Protein AF-A0A0M7L502-F1 (afdb_monomer)

Radius of gyration: 18.4 Å; Cα contacts (8 Å, |Δi|>4): 124; chains: 1; bounding box: 60×25×61 Å

Structure (mmCIF, N/CA/C/O backbone):
data_AF-A0A0M7L502-F1
#
_entry.id   AF-A0A0M7L502-F1
#
loop_
_atom_site.group_PDB
_atom_site.id
_atom_site.type_symbol
_atom_site.label_atom_id
_atom_site.label_alt_id
_atom_site.label_comp_id
_atom_site.label_asym_id
_atom_site.label_entity_id
_atom_site.label_seq_id
_atom_site.pdbx_PDB_ins_code
_atom_site.Cartn_x
_atom_site.Cartn_y
_atom_site.Cartn_z
_atom_site.occupancy
_atom_site.B_iso_or_equiv
_atom_site.auth_seq_id
_atom_site.auth_comp_id
_atom_site.auth_asym_id
_atom_site.auth_atom_id
_atom_site.pdbx_PDB_model_num
ATOM 1 N N . MET A 1 1 ? -40.605 5.546 43.620 1.00 44.91 1 MET A N 1
ATOM 2 C CA . MET A 1 1 ? -39.222 5.466 43.102 1.00 44.91 1 MET A CA 1
ATOM 3 C C . MET A 1 1 ? -39.278 5.132 41.618 1.00 44.91 1 MET A C 1
ATOM 5 O O . MET A 1 1 ? -39.838 4.088 41.309 1.00 44.91 1 MET A O 1
ATOM 9 N N . PRO A 1 2 ? -38.792 5.987 40.701 1.00 46.91 2 PRO A N 1
ATOM 10 C CA . PRO A 1 2 ? -38.708 5.639 39.286 1.00 46.91 2 PRO A CA 1
ATOM 11 C C . PRO A 1 2 ? -37.361 4.969 38.963 1.00 46.91 2 PRO A C 1
ATOM 13 O O . PRO A 1 2 ? -36.300 5.455 39.347 1.00 46.91 2 PRO A O 1
ATOM 16 N N . THR A 1 3 ? -37.413 3.844 38.255 1.00 46.34 3 THR A N 1
ATOM 17 C CA . THR A 1 3 ? -36.272 3.155 37.632 1.00 46.34 3 THR A CA 1
ATOM 18 C C . THR A 1 3 ? -35.66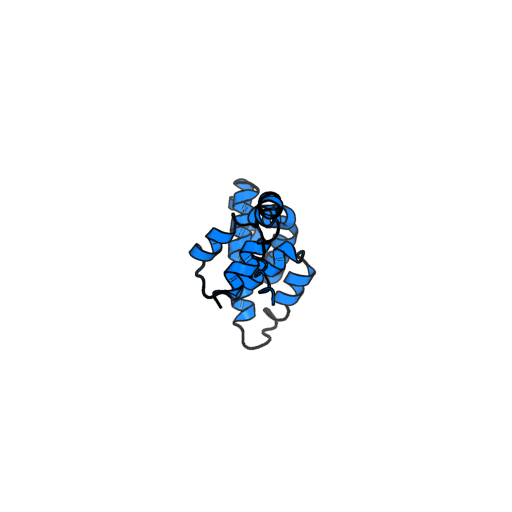7 4.009 36.508 1.00 46.34 3 THR A C 1
ATOM 20 O O . THR A 1 3 ? -36.423 4.496 35.664 1.00 46.34 3 THR A O 1
ATOM 23 N N . PRO A 1 4 ? -34.333 4.178 36.427 1.00 50.47 4 PRO A N 1
ATOM 24 C CA . PRO A 1 4 ? -33.715 4.888 35.317 1.00 50.47 4 PRO A CA 1
ATOM 25 C C . PRO A 1 4 ? -33.758 4.029 34.049 1.00 50.47 4 PRO A C 1
ATOM 27 O O . PRO A 1 4 ? -33.267 2.901 34.007 1.00 50.47 4 PRO A O 1
ATOM 30 N N . SER A 1 5 ? -34.367 4.594 33.010 1.00 48.56 5 SER A N 1
ATOM 31 C CA . SER A 1 5 ? -34.372 4.053 31.656 1.00 48.56 5 SER A CA 1
ATOM 32 C C . SER A 1 5 ? -32.930 3.967 31.149 1.00 48.56 5 SER A C 1
ATOM 34 O O . SER A 1 5 ? -32.227 4.977 31.074 1.00 48.56 5 SER A O 1
ATOM 36 N N . LEU A 1 6 ? -32.474 2.756 30.827 1.00 49.53 6 LEU A N 1
ATOM 37 C CA . LEU A 1 6 ? -31.204 2.533 30.149 1.00 49.53 6 LEU A CA 1
ATOM 38 C C . LEU A 1 6 ? -31.289 3.202 28.777 1.00 49.53 6 LEU A C 1
ATOM 40 O O . LEU A 1 6 ? -31.931 2.689 27.861 1.00 49.53 6 LEU A O 1
ATOM 44 N N . TYR A 1 7 ? -30.635 4.354 28.641 1.00 46.84 7 TYR A N 1
ATOM 45 C CA . TYR A 1 7 ? -30.314 4.942 27.352 1.00 46.84 7 TYR A CA 1
ATOM 46 C C . TYR A 1 7 ? -29.612 3.869 26.512 1.00 46.84 7 TYR A C 1
ATOM 48 O O . TYR A 1 7 ? -28.412 3.628 26.661 1.00 46.84 7 TYR A O 1
ATOM 56 N N . ARG A 1 8 ? -30.363 3.217 25.613 1.00 47.00 8 ARG A N 1
ATOM 57 C CA . ARG A 1 8 ? -29.801 2.572 24.427 1.00 47.00 8 ARG A CA 1
ATOM 58 C C . ARG A 1 8 ? -28.935 3.640 23.777 1.00 47.00 8 ARG A C 1
ATOM 60 O O . ARG A 1 8 ? -29.463 4.576 23.179 1.00 47.00 8 ARG A O 1
ATOM 67 N N . ARG A 1 9 ? -27.613 3.521 23.920 1.00 48.78 9 ARG A N 1
ATOM 68 C CA . ARG A 1 9 ? -26.671 4.243 23.073 1.00 48.78 9 ARG A CA 1
ATOM 69 C C . ARG A 1 9 ? -27.037 3.867 21.645 1.00 48.78 9 ARG A C 1
ATOM 71 O O . ARG A 1 9 ? -26.742 2.765 21.191 1.00 48.78 9 ARG A O 1
ATOM 78 N N . ARG A 1 10 ? -27.752 4.762 20.969 1.00 45.44 10 ARG A N 1
ATOM 79 C CA . ARG A 1 10 ? -27.858 4.754 19.517 1.00 45.44 10 ARG A CA 1
ATOM 80 C C . ARG A 1 10 ? -26.405 4.723 19.032 1.00 45.44 10 ARG A C 1
ATOM 82 O O . ARG A 1 10 ? -25.640 5.581 19.485 1.00 45.44 10 ARG A O 1
ATOM 89 N N . PRO A 1 11 ? -25.972 3.734 18.228 1.00 46.91 11 PRO A N 1
ATOM 90 C CA . PRO A 1 11 ? -24.669 3.856 17.597 1.00 46.91 11 PRO A CA 1
ATOM 91 C C . PRO A 1 11 ? -24.661 5.218 16.888 1.00 46.91 11 PRO A C 1
ATOM 93 O O . PRO A 1 11 ? -25.717 5.617 16.376 1.00 46.91 11 PRO A O 1
ATOM 96 N N . PRO A 1 12 ? -23.550 5.976 16.935 1.00 47.56 12 PRO A N 1
ATOM 97 C CA . PRO A 1 12 ? -23.478 7.255 16.242 1.00 47.56 12 PRO A CA 1
ATOM 98 C C . PRO A 1 12 ? -23.851 7.063 14.765 1.00 47.56 12 PRO A C 1
ATOM 100 O O . PRO A 1 12 ? -23.991 5.938 14.286 1.00 47.56 12 PRO A O 1
ATOM 103 N N . ASP A 1 13 ? -24.025 8.149 14.029 1.00 48.50 13 ASP A N 1
ATOM 104 C CA . ASP A 1 13 ? -24.376 8.199 12.601 1.00 48.50 13 ASP A CA 1
ATOM 105 C C . ASP A 1 13 ? -23.306 7.568 11.658 1.00 48.50 13 ASP A C 1
ATOM 107 O O . ASP A 1 13 ? -23.099 7.992 10.523 1.00 48.50 13 ASP A O 1
ATOM 111 N N . VAL A 1 14 ? -22.626 6.504 12.110 1.00 52.62 14 VAL A N 1
ATOM 112 C CA . VAL A 1 14 ? -21.583 5.711 11.448 1.00 52.62 14 VAL A CA 1
ATOM 113 C C . VAL A 1 14 ? -22.016 5.277 10.052 1.00 52.62 14 VAL A C 1
ATOM 115 O O . VAL A 1 14 ? -21.174 5.095 9.189 1.00 52.62 14 VAL A O 1
ATOM 118 N N . SER A 1 15 ? -23.315 5.137 9.784 1.00 53.53 15 SER A N 1
ATOM 119 C CA . SER A 1 15 ? -23.788 4.642 8.490 1.00 53.53 15 SER A CA 1
ATOM 120 C C . SER A 1 15 ? -23.653 5.660 7.358 1.00 53.53 15 SER A C 1
ATOM 122 O O . SER A 1 15 ? -23.357 5.249 6.247 1.00 53.53 15 SER A O 1
ATOM 124 N N . ARG A 1 16 ? -23.833 6.968 7.585 1.00 49.94 16 ARG A N 1
ATOM 125 C CA . ARG A 1 16 ? -23.830 7.951 6.482 1.00 49.94 16 ARG A CA 1
ATOM 126 C C . ARG A 1 16 ? -22.452 8.561 6.242 1.00 49.94 16 ARG A C 1
ATOM 128 O O . ARG A 1 16 ? -22.033 8.678 5.094 1.00 49.94 16 ARG A O 1
ATOM 135 N N . GLU A 1 17 ? -21.721 8.865 7.312 1.00 50.56 17 GLU A N 1
ATOM 136 C CA . GLU A 1 17 ? -20.333 9.336 7.219 1.00 50.56 17 GLU A CA 1
ATOM 137 C C . GLU A 1 17 ? -19.382 8.239 6.723 1.00 50.56 17 GLU A C 1
ATOM 139 O O . GLU A 1 17 ? -18.495 8.529 5.924 1.00 50.56 17 GLU A O 1
ATOM 144 N N . ALA A 1 18 ? -19.584 6.967 7.103 1.00 54.06 18 ALA A N 1
ATOM 145 C CA . ALA A 1 18 ? -18.756 5.876 6.577 1.00 54.06 18 ALA A CA 1
ATOM 146 C C . ALA A 1 18 ? -19.041 5.554 5.103 1.00 54.06 18 ALA A C 1
ATOM 148 O O . ALA A 1 18 ? -18.152 5.048 4.426 1.00 54.06 18 ALA A O 1
ATOM 149 N N . LEU A 1 19 ? -20.243 5.861 4.596 1.00 56.38 19 LEU A N 1
ATOM 150 C CA . LEU A 1 19 ? -20.569 5.736 3.169 1.00 56.38 19 LEU A CA 1
ATOM 151 C C . LEU A 1 19 ? -19.960 6.866 2.322 1.00 56.38 19 LEU A C 1
ATOM 153 O O . LEU A 1 19 ? -19.731 6.668 1.133 1.00 56.38 19 LEU A O 1
ATOM 157 N N . ALA A 1 20 ? -19.696 8.034 2.917 1.00 65.50 20 ALA A N 1
ATOM 158 C CA . ALA A 1 20 ? -19.045 9.164 2.247 1.00 65.50 20 ALA A CA 1
ATOM 159 C C . ALA A 1 20 ? -17.512 9.162 2.399 1.00 65.50 20 ALA A C 1
ATOM 161 O O . ALA A 1 20 ? -16.812 9.868 1.669 1.00 65.50 20 ALA A O 1
ATOM 162 N N . ALA A 1 21 ? -16.982 8.390 3.350 1.00 79.88 21 ALA A N 1
ATOM 163 C CA . ALA A 1 21 ? -15.551 8.282 3.579 1.00 79.88 21 ALA A CA 1
ATOM 164 C C . ALA A 1 21 ? -14.861 7.575 2.396 1.00 79.88 21 ALA A C 1
ATOM 166 O O . ALA A 1 21 ? -15.328 6.522 1.954 1.00 79.88 21 ALA A O 1
ATOM 167 N N . PRO A 1 22 ? -13.735 8.113 1.890 1.00 86.06 22 PRO A N 1
ATOM 168 C CA . PRO A 1 22 ? -13.008 7.480 0.800 1.00 86.06 22 PRO A CA 1
ATOM 169 C C . PRO A 1 22 ? -12.531 6.084 1.213 1.00 86.06 22 PRO A C 1
ATOM 171 O O . PRO A 1 22 ? -12.098 5.857 2.352 1.00 86.06 22 PRO A O 1
ATOM 174 N N . SER A 1 23 ? -12.599 5.149 0.265 1.00 90.25 23 SER A N 1
ATOM 175 C CA . SER A 1 23 ? -12.013 3.825 0.446 1.00 90.25 23 SER A CA 1
ATOM 176 C C . SER A 1 23 ? -10.494 3.930 0.607 1.00 90.25 23 SER A C 1
ATOM 178 O O . SER A 1 23 ? -9.868 4.898 0.160 1.00 9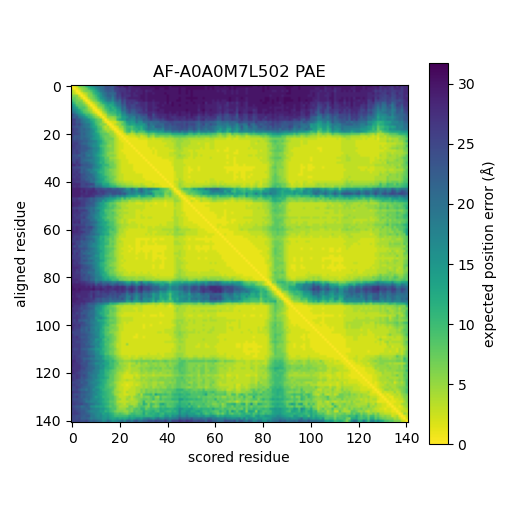0.25 23 SER A O 1
ATOM 180 N N . LEU A 1 24 ? -9.874 2.921 1.222 1.00 89.56 24 LEU A N 1
ATOM 181 C CA . LEU A 1 24 ? -8.415 2.852 1.296 1.00 89.56 24 LEU A CA 1
ATOM 182 C C . LEU A 1 24 ? -7.791 2.868 -0.110 1.00 89.56 24 LEU A C 1
ATOM 184 O O . LEU A 1 24 ? -6.789 3.546 -0.327 1.00 89.56 24 LEU A O 1
ATOM 188 N N . HIS A 1 25 ? -8.412 2.196 -1.084 1.00 92.00 25 HIS A N 1
ATOM 189 C CA . HIS A 1 25 ? -7.981 2.221 -2.483 1.00 92.00 25 HIS A CA 1
ATOM 190 C C . HIS A 1 25 ? -8.041 3.621 -3.102 1.00 92.00 25 HIS A C 1
ATOM 192 O O . HIS A 1 25 ? -7.104 4.024 -3.794 1.00 92.00 25 HIS A O 1
ATOM 198 N N . ASP A 1 26 ? -9.088 4.398 -2.815 1.00 92.81 26 ASP A N 1
ATOM 199 C CA . ASP A 1 26 ? -9.198 5.778 -3.293 1.00 92.81 26 ASP A CA 1
ATOM 200 C C . ASP A 1 26 ? -8.112 6.675 -2.711 1.00 92.81 26 ASP A C 1
ATOM 202 O O . ASP A 1 26 ? -7.533 7.487 -3.436 1.00 92.81 26 ASP A O 1
ATOM 206 N N . LEU A 1 27 ? -7.816 6.527 -1.420 1.00 92.69 27 LEU A N 1
ATOM 207 C CA . LEU A 1 27 ? -6.739 7.276 -0.780 1.00 92.69 27 LEU A CA 1
ATOM 208 C C . LEU A 1 27 ? -5.372 6.878 -1.349 1.00 92.69 27 LEU A C 1
ATOM 210 O O . LEU A 1 27 ? -4.587 7.747 -1.721 1.00 92.69 27 LEU A O 1
ATOM 214 N N . LEU A 1 28 ? -5.115 5.580 -1.511 1.00 93.38 28 LEU A N 1
ATOM 215 C CA . LEU A 1 28 ? -3.897 5.072 -2.146 1.00 93.38 28 LEU A CA 1
ATOM 216 C C . LEU A 1 28 ? -3.738 5.589 -3.574 1.00 93.38 28 LEU A C 1
ATOM 218 O O . LEU A 1 28 ? -2.636 5.936 -3.979 1.00 93.38 28 LEU A O 1
ATOM 222 N N . ARG A 1 29 ? -4.830 5.688 -4.335 1.00 94.56 29 ARG A N 1
ATOM 223 C CA . ARG A 1 29 ? -4.815 6.260 -5.684 1.00 94.56 29 ARG A CA 1
ATOM 224 C C . ARG A 1 29 ? -4.458 7.748 -5.671 1.00 94.56 29 ARG A C 1
ATOM 226 O O . ARG A 1 29 ? -3.660 8.176 -6.498 1.00 94.56 29 ARG A O 1
ATOM 233 N N . ARG A 1 30 ? -5.007 8.533 -4.735 1.00 95.06 30 ARG A N 1
ATOM 234 C CA . ARG A 1 30 ? -4.683 9.968 -4.580 1.00 95.06 30 ARG A CA 1
ATOM 235 C C . ARG A 1 30 ? -3.228 10.201 -4.167 1.00 95.06 30 ARG A C 1
ATOM 237 O O . ARG A 1 30 ? -2.642 11.202 -4.564 1.00 95.06 30 ARG A O 1
ATOM 244 N N . HIS A 1 31 ? -2.651 9.272 -3.408 1.00 95.19 31 HIS A N 1
ATOM 245 C CA . HIS A 1 31 ? -1.283 9.355 -2.889 1.00 95.19 31 HIS A CA 1
ATOM 246 C C . HIS A 1 31 ? -0.316 8.362 -3.553 1.00 95.19 31 HIS A C 1
ATOM 248 O O . HIS A 1 31 ? 0.744 8.071 -2.999 1.00 95.19 31 HIS A O 1
ATOM 254 N N . ALA A 1 32 ? -0.650 7.870 -4.751 1.00 93.81 32 ALA A N 1
ATOM 255 C CA . ALA A 1 32 ? 0.125 6.839 -5.437 1.00 93.81 32 ALA A CA 1
ATOM 256 C C . ALA A 1 32 ? 1.548 7.306 -5.768 1.00 93.81 32 ALA A C 1
ATOM 258 O O . ALA A 1 32 ? 2.498 6.550 -5.593 1.00 93.81 32 ALA A O 1
ATOM 259 N N . GLU A 1 33 ? 1.711 8.556 -6.202 1.00 94.19 33 GLU A N 1
ATOM 260 C CA . GLU A 1 33 ? 3.020 9.089 -6.584 1.00 94.19 33 GLU A CA 1
ATOM 261 C C . GLU A 1 33 ? 3.942 9.338 -5.370 1.00 94.19 33 GLU A C 1
ATOM 263 O O . GLU A 1 33 ? 5.051 8.799 -5.364 1.00 94.19 33 GLU A O 1
ATOM 268 N N . PRO A 1 34 ? 3.507 10.028 -4.289 1.00 94.69 34 PRO A N 1
ATOM 269 C CA . PRO A 1 34 ? 4.288 10.100 -3.049 1.00 94.69 34 PRO A CA 1
ATOM 270 C C . PRO A 1 34 ? 4.671 8.723 -2.494 1.00 94.69 34 PRO A C 1
ATOM 272 O O . PRO A 1 34 ? 5.815 8.512 -2.086 1.00 94.69 34 PRO A O 1
ATOM 275 N N . LEU A 1 35 ? 3.738 7.763 -2.529 1.00 94.88 35 LEU A N 1
ATOM 276 C CA . LEU A 1 35 ? 3.998 6.391 -2.105 1.00 94.88 35 LEU A CA 1
ATOM 277 C C . LEU A 1 35 ? 5.052 5.720 -2.999 1.00 94.88 35 LEU A C 1
ATOM 279 O O . LEU A 1 35 ? 6.014 5.157 -2.485 1.00 94.88 35 LEU A O 1
ATOM 283 N N . ALA A 1 36 ? 4.931 5.814 -4.324 1.00 94.19 36 ALA A N 1
ATOM 284 C CA . ALA A 1 36 ? 5.895 5.235 -5.258 1.00 94.19 36 ALA A CA 1
ATOM 285 C C . ALA A 1 36 ? 7.311 5.795 -5.059 1.00 94.19 36 ALA A C 1
ATOM 287 O O . ALA A 1 36 ? 8.277 5.033 -5.057 1.00 94.19 36 ALA A O 1
ATOM 288 N N . GLN A 1 37 ? 7.447 7.104 -4.836 1.00 92.88 37 GLN A N 1
ATOM 289 C CA . GLN A 1 37 ? 8.741 7.737 -4.572 1.00 92.88 37 GLN A CA 1
ATOM 290 C C . GLN A 1 37 ? 9.364 7.253 -3.262 1.00 92.88 37 GLN A C 1
ATOM 292 O O . GLN A 1 37 ? 10.564 6.973 -3.217 1.00 92.88 37 GLN A O 1
ATOM 297 N N . LEU A 1 38 ? 8.559 7.119 -2.206 1.00 92.69 38 LEU A N 1
ATOM 298 C CA . LEU A 1 38 ? 9.015 6.591 -0.925 1.00 92.69 38 LEU A CA 1
ATOM 299 C C . LEU A 1 38 ? 9.505 5.141 -1.055 1.00 92.69 38 LEU A C 1
ATOM 301 O O . LEU A 1 38 ? 10.605 4.822 -0.600 1.00 92.69 38 LEU A O 1
ATOM 305 N N . LEU A 1 39 ? 8.723 4.276 -1.711 1.00 92.38 39 LEU A N 1
ATOM 306 C CA . LEU A 1 39 ? 9.082 2.869 -1.923 1.00 92.38 39 LEU A CA 1
ATOM 307 C C . LEU A 1 39 ? 10.336 2.741 -2.795 1.00 92.38 39 LEU A C 1
ATOM 309 O O . LEU A 1 39 ? 11.250 1.992 -2.458 1.00 92.38 39 LEU A O 1
ATOM 313 N N . ARG A 1 40 ? 10.442 3.545 -3.858 1.00 90.62 40 ARG A N 1
ATOM 314 C CA . ARG A 1 40 ? 11.634 3.615 -4.711 1.00 90.62 40 ARG A CA 1
ATOM 315 C C . ARG A 1 40 ? 12.892 3.979 -3.922 1.00 90.62 40 ARG A C 1
ATOM 317 O O . ARG A 1 40 ? 13.932 3.365 -4.133 1.00 90.62 40 ARG A O 1
ATOM 324 N N . ARG A 1 41 ? 12.813 4.959 -3.012 1.00 88.50 41 ARG A N 1
ATOM 325 C CA . ARG A 1 41 ? 13.946 5.358 -2.153 1.00 88.50 41 ARG A CA 1
ATOM 326 C C . ARG A 1 41 ? 14.331 4.263 -1.163 1.00 88.50 41 ARG A C 1
ATOM 328 O O . ARG A 1 41 ? 15.509 4.087 -0.883 1.00 88.50 41 ARG A O 1
ATOM 335 N N . ARG A 1 42 ? 13.356 3.518 -0.636 1.00 85.56 42 ARG A N 1
ATOM 336 C CA . ARG A 1 42 ? 13.619 2.388 0.269 1.00 85.56 42 ARG A CA 1
ATOM 337 C C . ARG A 1 42 ? 14.294 1.212 -0.445 1.00 85.56 42 ARG A C 1
ATOM 339 O O . ARG A 1 42 ? 15.070 0.497 0.183 1.00 85.56 42 ARG A O 1
ATOM 346 N N . LEU A 1 43 ? 14.010 1.039 -1.733 1.00 84.00 43 LEU A N 1
ATOM 347 C CA . LEU A 1 43 ? 14.559 -0.004 -2.602 1.00 84.00 43 LEU A CA 1
ATOM 348 C C . LEU A 1 43 ? 15.808 0.465 -3.377 1.00 84.00 43 LEU A C 1
ATOM 350 O O . LEU A 1 43 ? 16.093 -0.084 -4.436 1.00 84.00 43 LEU A O 1
ATOM 354 N N . ALA A 1 44 ? 16.524 1.499 -2.912 1.00 61.88 44 ALA A N 1
ATOM 355 C CA . ALA A 1 44 ? 17.530 2.236 -3.691 1.00 61.88 44 ALA A CA 1
ATOM 356 C C . ALA A 1 44 ? 18.703 1.409 -4.261 1.00 61.88 44 ALA A C 1
ATOM 358 O O . ALA A 1 44 ? 19.302 1.857 -5.236 1.00 61.88 44 ALA A O 1
ATOM 359 N N . ASP A 1 45 ? 18.953 0.183 -3.794 1.00 60.09 45 ASP A N 1
ATOM 360 C CA . ASP A 1 45 ? 19.872 -0.753 -4.468 1.00 60.09 45 ASP A CA 1
ATOM 361 C C . ASP A 1 45 ? 19.320 -1.290 -5.814 1.00 60.09 45 ASP A C 1
ATOM 363 O O . ASP A 1 45 ? 20.001 -2.007 -6.542 1.00 60.09 45 ASP A O 1
ATOM 367 N N . GLY A 1 46 ? 18.087 -0.920 -6.186 1.00 60.44 46 GLY A N 1
ATOM 368 C CA . GLY A 1 46 ? 17.371 -1.402 -7.366 1.00 60.44 46 GLY A CA 1
ATOM 369 C C . GLY A 1 46 ? 16.310 -0.438 -7.909 1.00 60.44 46 GLY A C 1
ATOM 370 O O . GLY A 1 46 ? 15.289 -0.895 -8.416 1.00 60.44 46 GLY A O 1
ATOM 371 N N . ALA A 1 47 ? 16.514 0.885 -7.849 1.00 72.81 47 ALA A N 1
ATOM 372 C CA .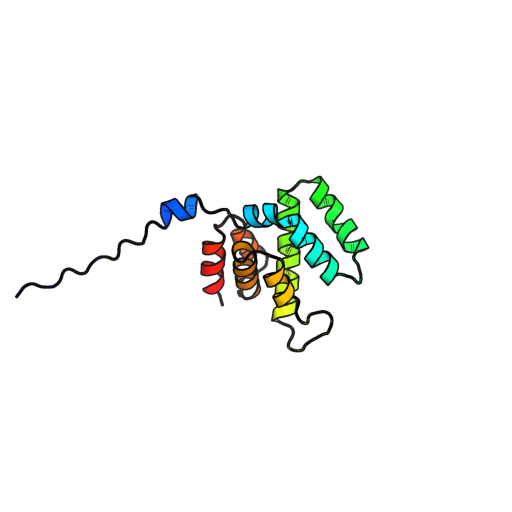 ALA A 1 47 ? 15.540 1.870 -8.356 1.00 72.81 47 ALA A CA 1
ATOM 373 C C . ALA A 1 47 ? 15.139 1.641 -9.832 1.00 72.81 47 ALA A C 1
ATOM 375 O O . ALA A 1 47 ? 13.971 1.794 -10.186 1.00 72.81 47 ALA A O 1
ATOM 376 N N . ALA A 1 48 ? 16.084 1.207 -10.675 1.00 77.94 48 ALA A N 1
ATOM 377 C CA . ALA A 1 48 ? 15.797 0.792 -12.051 1.00 77.94 48 ALA A CA 1
ATOM 378 C C . ALA A 1 48 ? 14.893 -0.456 -12.107 1.00 77.94 48 ALA A C 1
ATOM 380 O O . ALA A 1 48 ? 13.997 -0.538 -12.943 1.00 77.94 48 ALA A O 1
ATOM 381 N N . GLY A 1 49 ? 15.083 -1.396 -11.177 1.00 85.75 49 GLY A N 1
ATOM 382 C CA . GLY A 1 49 ? 14.221 -2.565 -11.008 1.00 85.75 49 GLY A CA 1
ATOM 383 C C . GLY A 1 49 ? 12.813 -2.197 -10.540 1.00 85.75 49 GLY A C 1
ATOM 384 O O . GLY A 1 49 ? 11.846 -2.763 -11.040 1.00 85.75 49 GLY A O 1
ATOM 385 N N . PHE A 1 50 ? 12.676 -1.206 -9.651 1.00 90.19 50 PHE A N 1
ATOM 386 C CA . PHE A 1 50 ? 11.365 -0.689 -9.248 1.00 90.19 50 PHE A CA 1
ATOM 387 C C . PHE A 1 50 ? 10.614 -0.077 -10.432 1.00 90.19 50 PHE A C 1
ATOM 389 O O . PHE A 1 50 ? 9.453 -0.410 -10.651 1.00 90.19 50 PHE A O 1
ATOM 396 N N . ASP A 1 51 ? 11.266 0.788 -11.214 1.00 90.56 51 ASP A N 1
ATOM 397 C CA . ASP A 1 51 ? 10.623 1.430 -12.364 1.00 90.56 51 ASP A CA 1
ATOM 398 C C . ASP A 1 51 ? 10.236 0.411 -13.447 1.00 90.56 51 ASP A C 1
ATOM 400 O O . ASP A 1 51 ? 9.121 0.476 -13.971 1.00 90.56 51 ASP A O 1
ATOM 404 N N . ALA A 1 52 ? 11.102 -0.571 -13.723 1.00 90.88 52 ALA A N 1
ATOM 405 C CA . ALA A 1 52 ? 10.806 -1.671 -14.640 1.00 90.88 52 ALA A CA 1
ATOM 406 C C . ALA A 1 52 ? 9.639 -2.545 -14.146 1.00 90.88 52 ALA A C 1
ATOM 408 O O . ALA A 1 52 ? 8.747 -2.882 -14.923 1.00 90.88 52 ALA A O 1
ATOM 409 N N . ALA A 1 53 ? 9.597 -2.869 -12.850 1.00 91.62 53 ALA A N 1
ATOM 410 C CA . ALA A 1 53 ? 8.501 -3.630 -12.253 1.00 91.62 53 ALA A CA 1
ATOM 411 C C . ALA A 1 53 ? 7.184 -2.836 -12.218 1.00 91.62 53 ALA A C 1
ATOM 413 O O . ALA A 1 53 ? 6.114 -3.428 -12.346 1.00 91.62 53 ALA A O 1
ATOM 414 N N . ALA A 1 54 ? 7.250 -1.510 -12.073 1.00 92.94 54 ALA A N 1
ATOM 415 C CA . ALA A 1 54 ? 6.095 -0.617 -12.036 1.00 92.94 54 ALA A CA 1
ATOM 416 C C . ALA A 1 54 ? 5.463 -0.381 -13.418 1.00 92.94 54 ALA A C 1
ATOM 418 O O . ALA A 1 54 ? 4.252 -0.165 -13.497 1.00 92.94 54 ALA A O 1
ATOM 419 N N . ALA A 1 55 ? 6.258 -0.403 -14.494 1.00 94.31 55 ALA A N 1
ATOM 420 C CA . ALA A 1 55 ? 5.822 -0.114 -15.864 1.00 94.31 55 ALA A CA 1
ATOM 421 C C . ALA 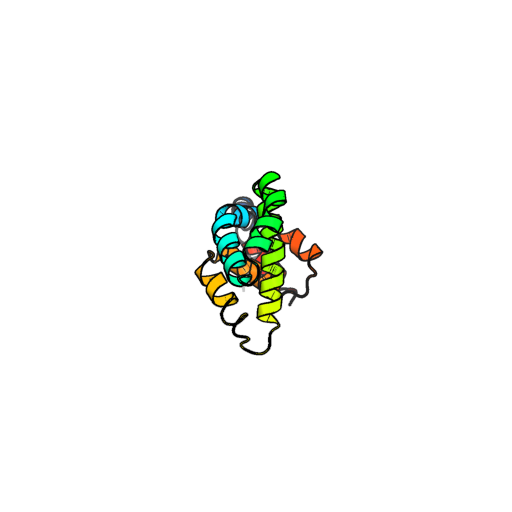A 1 55 ? 4.526 -0.843 -16.290 1.00 94.31 55 ALA A C 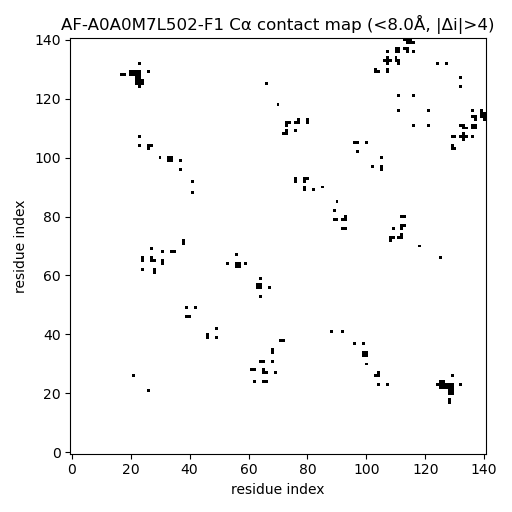1
ATOM 423 O O . ALA A 1 55 ? 3.551 -0.150 -16.597 1.00 94.31 55 ALA A O 1
ATOM 424 N N . PRO A 1 56 ? 4.421 -2.188 -16.205 1.00 95.75 56 PRO A N 1
ATOM 425 C CA . PRO A 1 56 ? 3.207 -2.894 -16.627 1.00 95.75 56 PRO A CA 1
ATOM 426 C C . PRO A 1 56 ? 1.970 -2.531 -15.793 1.00 95.75 56 PRO A C 1
ATOM 428 O O . PRO A 1 56 ? 0.840 -2.644 -16.266 1.00 95.75 56 PRO A O 1
ATOM 431 N N . TRP A 1 57 ? 2.144 -2.094 -14.544 1.00 95.12 57 TRP A N 1
ATOM 432 C CA . TRP A 1 57 ? 1.030 -1.680 -13.687 1.00 95.12 57 TRP A CA 1
ATOM 433 C C . TRP A 1 57 ? 0.575 -0.257 -13.982 1.00 95.12 57 TRP A C 1
ATOM 435 O O . TRP A 1 57 ? -0.625 0.008 -13.946 1.00 95.12 57 TRP A O 1
ATOM 445 N N . ARG A 1 58 ? 1.509 0.640 -14.323 1.00 93.31 58 ARG A N 1
ATOM 446 C CA . ARG A 1 58 ? 1.194 2.002 -14.773 1.00 93.31 58 ARG A CA 1
ATOM 447 C C . ARG A 1 58 ? 0.418 1.989 -16.089 1.00 93.31 58 ARG A C 1
ATOM 449 O O . ARG A 1 58 ? -0.573 2.703 -16.202 1.00 93.31 58 ARG A O 1
ATOM 456 N N . GLU A 1 59 ? 0.808 1.134 -17.034 1.00 95.06 59 GLU A N 1
ATOM 457 C CA . GLU A 1 59 ? 0.108 0.956 -18.319 1.00 95.06 59 GLU A CA 1
ATOM 458 C C . GLU A 1 59 ? -1.341 0.478 -18.145 1.00 95.06 59 GLU A C 1
ATOM 460 O O . GLU A 1 59 ? -2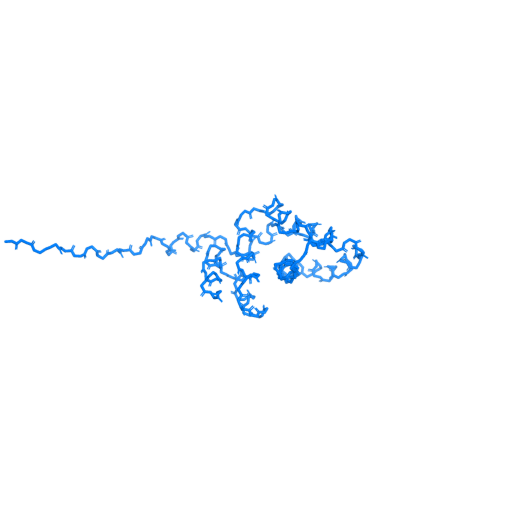.231 0.887 -18.886 1.00 95.06 59 GLU A O 1
ATOM 465 N N . ARG A 1 60 ? -1.606 -0.342 -17.120 1.00 93.94 60 ARG A N 1
ATOM 466 C CA . ARG A 1 60 ? -2.957 -0.818 -16.768 1.00 93.94 60 ARG A CA 1
ATOM 467 C C . ARG A 1 60 ? -3.825 0.239 -16.077 1.00 93.94 60 ARG A C 1
ATOM 469 O O . ARG A 1 60 ? -5.015 0.006 -15.865 1.00 93.94 60 ARG A O 1
ATOM 476 N N . GLY A 1 61 ? -3.253 1.386 -15.721 1.00 93.19 61 GLY A N 1
ATOM 477 C CA . GLY A 1 61 ? -3.965 2.526 -15.159 1.00 93.19 61 GLY A CA 1
ATOM 478 C C . GLY A 1 61 ? -3.853 2.679 -13.635 1.00 93.19 61 GLY A C 1
ATOM 479 O O . GLY A 1 61 ? -3.229 1.878 -12.936 1.00 93.19 61 GLY A O 1
ATOM 480 N N . PRO A 1 62 ? -4.480 3.735 -13.085 1.00 90.50 62 PRO A N 1
ATOM 481 C CA . PRO A 1 62 ? -4.224 4.197 -11.720 1.00 90.50 62 PRO A CA 1
ATOM 482 C C . PRO A 1 62 ? -4.719 3.240 -10.629 1.00 90.50 62 PRO A C 1
ATOM 484 O O . PRO A 1 62 ? -4.144 3.215 -9.547 1.00 90.50 62 PRO A O 1
ATOM 487 N N . GLY A 1 63 ? -5.773 2.460 -10.891 1.00 91.88 63 GLY A N 1
ATOM 488 C CA . GLY A 1 63 ? -6.315 1.492 -9.931 1.00 91.88 63 GLY A CA 1
ATOM 489 C C . GLY A 1 63 ? -5.401 0.277 -9.725 1.00 91.88 63 GLY A C 1
ATOM 490 O O . GLY A 1 63 ? -5.011 0.010 -8.590 1.00 91.88 63 GLY A O 1
ATOM 491 N N . PRO A 1 64 ? -5.024 -0.448 -10.795 1.00 93.44 64 PRO A N 1
ATOM 492 C CA . PRO A 1 64 ? -4.051 -1.537 -10.709 1.00 93.44 64 PRO A CA 1
ATOM 493 C C . PRO A 1 64 ? -2.697 -1.087 -10.152 1.00 93.44 64 PRO A C 1
ATOM 495 O O . PRO A 1 64 ? -2.102 -1.800 -9.345 1.00 93.44 64 PRO A O 1
ATOM 498 N N . PHE A 1 65 ? -2.235 0.110 -10.525 1.00 94.44 65 PHE A N 1
ATOM 499 C CA . PHE A 1 65 ? -0.991 0.668 -10.003 1.00 94.44 65 PHE A CA 1
ATOM 500 C C . PHE A 1 65 ? -1.042 0.918 -8.489 1.00 94.44 65 PHE A C 1
ATOM 502 O O . PHE A 1 65 ? -0.134 0.494 -7.777 1.00 94.44 65 PHE A O 1
ATOM 509 N N . SER A 1 66 ? -2.110 1.530 -7.963 1.00 93.69 66 SER A N 1
ATOM 510 C CA . SER A 1 66 ? -2.230 1.769 -6.519 1.00 93.69 66 SER A CA 1
ATOM 511 C C . SER A 1 66 ? -2.366 0.475 -5.708 1.00 93.69 66 SER A C 1
ATOM 513 O O . SER A 1 66 ? -1.791 0.376 -4.624 1.00 93.69 66 SER A O 1
ATOM 515 N N . SER A 1 67 ? -3.044 -0.548 -6.240 1.00 92.56 67 SER A N 1
ATOM 516 C CA . SER A 1 67 ? -3.114 -1.878 -5.613 1.00 92.56 67 SER A CA 1
ATOM 517 C C . SER A 1 67 ? -1.769 -2.612 -5.612 1.00 92.56 67 SER A C 1
ATOM 519 O O . SER A 1 67 ? -1.452 -3.325 -4.662 1.00 92.56 67 SER A O 1
ATOM 521 N N . TRP A 1 68 ? -0.949 -2.431 -6.649 1.00 94.75 68 TRP A N 1
ATOM 522 C CA . TRP A 1 68 ? 0.409 -2.974 -6.676 1.00 94.75 68 TRP A CA 1
ATOM 523 C C . TRP A 1 68 ? 1.319 -2.281 -5.651 1.00 94.75 68 TRP A C 1
ATOM 525 O O . TRP A 1 68 ? 1.988 -2.955 -4.866 1.00 94.75 68 TRP A O 1
ATOM 535 N N . LEU A 1 69 ? 1.279 -0.942 -5.585 1.00 95.19 69 LEU A N 1
ATOM 536 C CA . LEU A 1 69 ? 2.013 -0.168 -4.575 1.00 95.19 69 LEU A CA 1
ATOM 537 C C . LEU A 1 69 ? 1.616 -0.562 -3.148 1.00 95.19 69 LEU A C 1
ATOM 539 O O . LEU A 1 69 ? 2.479 -0.658 -2.279 1.00 95.19 69 LEU A O 1
ATOM 543 N N . TYR A 1 70 ? 0.327 -0.822 -2.919 1.00 95.00 70 TYR A N 1
ATOM 544 C CA . TYR A 1 70 ? -0.188 -1.322 -1.646 1.00 95.00 70 TYR A CA 1
ATOM 545 C C . TYR A 1 70 ? 0.506 -2.613 -1.202 1.00 95.00 70 TYR A C 1
ATOM 547 O O . TYR A 1 70 ? 0.966 -2.692 -0.065 1.00 95.00 70 TYR A O 1
ATOM 555 N N . GLY A 1 71 ? 0.620 -3.602 -2.093 1.00 93.19 71 GLY A N 1
ATOM 556 C CA . GLY A 1 71 ? 1.256 -4.880 -1.767 1.00 93.19 71 GLY A CA 1
ATOM 557 C C . GLY A 1 71 ? 2.727 -4.719 -1.376 1.00 93.19 71 GLY A C 1
ATOM 558 O O . GLY A 1 71 ? 3.169 -5.290 -0.380 1.00 93.19 71 GLY A O 1
ATOM 559 N N . ILE A 1 72 ? 3.467 -3.881 -2.110 1.00 93.44 72 ILE A N 1
ATOM 560 C CA . ILE A 1 72 ? 4.872 -3.577 -1.797 1.00 93.44 72 ILE A CA 1
ATOM 561 C C . ILE A 1 72 ? 4.982 -2.856 -0.455 1.00 93.44 72 ILE A C 1
ATOM 563 O O . ILE A 1 72 ? 5.794 -3.240 0.386 1.00 93.44 72 ILE A O 1
ATOM 567 N N . ALA A 1 73 ? 4.161 -1.825 -0.244 1.00 94.06 73 ALA A N 1
ATOM 568 C CA . ALA A 1 73 ? 4.154 -1.063 0.996 1.00 94.06 73 ALA A CA 1
ATOM 569 C C . ALA A 1 73 ? 3.877 -1.967 2.201 1.00 94.06 73 ALA A C 1
ATOM 571 O O . ALA A 1 73 ? 4.615 -1.915 3.178 1.00 94.06 73 ALA A O 1
ATOM 572 N N . LEU A 1 74 ? 2.868 -2.837 2.111 1.00 93.31 74 LEU A N 1
ATOM 573 C CA . LEU A 1 74 ? 2.514 -3.761 3.184 1.00 93.31 74 LEU A CA 1
ATOM 574 C C . LEU A 1 74 ? 3.661 -4.728 3.513 1.00 93.31 74 LEU A C 1
ATOM 576 O O . LEU A 1 74 ? 3.961 -4.938 4.687 1.00 93.31 74 LEU A O 1
ATOM 580 N N . GLY A 1 75 ? 4.330 -5.277 2.495 1.00 90.94 75 GLY A N 1
ATOM 581 C CA . GLY A 1 75 ? 5.487 -6.156 2.681 1.00 90.94 75 GLY A CA 1
ATOM 582 C C . GLY A 1 75 ? 6.658 -5.455 3.372 1.00 90.94 75 GLY A C 1
ATOM 583 O O . GLY A 1 75 ? 7.179 -5.960 4.364 1.00 90.94 75 GLY A O 1
ATOM 584 N N . LEU A 1 76 ? 7.023 -4.257 2.906 1.00 90.94 76 LEU A N 1
ATOM 585 C CA . LEU A 1 76 ? 8.124 -3.483 3.490 1.00 90.94 76 LEU A CA 1
ATOM 586 C C . LEU A 1 76 ? 7.812 -2.983 4.905 1.00 90.94 76 LEU A C 1
ATOM 588 O O . LEU A 1 76 ? 8.710 -2.912 5.740 1.00 90.94 76 LEU A O 1
ATOM 592 N N . LEU A 1 77 ? 6.553 -2.642 5.194 1.00 91.88 77 LEU A N 1
ATOM 593 C CA . LEU A 1 77 ? 6.125 -2.273 6.544 1.00 91.88 77 LEU A CA 1
ATOM 594 C C . LEU A 1 77 ? 6.212 -3.465 7.502 1.00 91.88 77 LEU A C 1
ATOM 596 O O . LEU A 1 77 ? 6.686 -3.294 8.619 1.00 91.88 77 LEU A O 1
ATOM 600 N N . ARG A 1 78 ? 5.818 -4.667 7.062 1.00 90.75 78 ARG A N 1
ATOM 601 C CA . ARG A 1 78 ? 5.965 -5.905 7.847 1.00 90.75 78 ARG A CA 1
ATOM 602 C C . ARG A 1 78 ? 7.421 -6.236 8.133 1.00 90.75 78 ARG A C 1
ATOM 604 O O . ARG A 1 78 ? 7.759 -6.553 9.265 1.00 90.75 78 ARG A O 1
ATOM 611 N N . GLU A 1 79 ? 8.283 -6.126 7.126 1.00 89.00 79 GLU A N 1
ATOM 612 C CA . GLU A 1 79 ? 9.727 -6.318 7.286 1.00 89.00 79 GLU A CA 1
ATOM 613 C C . GLU A 1 79 ? 10.315 -5.318 8.292 1.00 89.00 79 GLU A C 1
ATOM 615 O O . GLU A 1 79 ? 11.083 -5.698 9.174 1.00 89.00 79 GLU A O 1
ATOM 620 N N . ALA A 1 80 ? 9.926 -4.043 8.188 1.00 87.38 80 ALA A N 1
ATOM 621 C CA . ALA A 1 80 ? 10.399 -2.995 9.084 1.00 87.38 80 ALA A CA 1
ATOM 622 C C . ALA A 1 80 ? 9.915 -3.181 10.532 1.00 87.38 80 ALA A C 1
ATOM 624 O O . ALA A 1 80 ? 10.679 -2.907 11.453 1.00 87.38 80 ALA A O 1
ATOM 625 N N . ASP A 1 81 ? 8.680 -3.649 10.734 1.00 85.31 81 ASP A N 1
ATOM 626 C CA . ASP A 1 81 ? 8.104 -3.909 12.063 1.00 85.31 81 ASP A CA 1
ATOM 627 C C . ASP A 1 81 ? 8.683 -5.193 12.694 1.00 85.31 81 ASP A C 1
ATOM 629 O O . ASP A 1 81 ? 8.893 -5.251 13.903 1.00 85.31 81 ASP A O 1
ATOM 633 N N . ALA A 1 82 ? 9.026 -6.196 11.875 1.00 82.50 82 ALA A N 1
ATOM 634 C CA . ALA A 1 82 ? 9.607 -7.462 12.326 1.00 82.50 82 ALA A CA 1
ATOM 635 C C . ALA A 1 82 ? 11.122 -7.408 12.600 1.00 82.50 82 ALA A C 1
ATOM 637 O O . ALA A 1 82 ? 11.652 -8.338 13.207 1.00 82.50 82 ALA A O 1
ATOM 638 N N . SER A 1 83 ? 11.840 -6.375 12.143 1.00 73.69 83 SER A N 1
ATOM 639 C CA . SER A 1 83 ? 13.301 -6.292 12.273 1.00 73.69 83 SER A CA 1
ATOM 640 C C . SER A 1 83 ? 13.722 -5.864 13.693 1.00 73.69 83 SER A C 1
ATOM 642 O O . SER A 1 83 ? 13.539 -4.702 14.056 1.00 73.69 83 SER A O 1
ATOM 644 N N . PRO A 1 84 ? 14.363 -6.740 14.498 1.00 55.16 84 PRO A N 1
ATOM 645 C CA . PRO A 1 84 ? 14.674 -6.480 15.910 1.00 55.16 84 PRO A CA 1
ATOM 646 C C . PRO A 1 84 ? 15.895 -5.566 16.142 1.00 55.16 84 PRO A C 1
ATOM 648 O O . PRO A 1 84 ? 16.304 -5.357 17.282 1.00 55.16 84 PRO A O 1
ATOM 651 N N . ALA A 1 85 ? 16.504 -5.025 15.085 1.00 55.25 85 ALA A N 1
ATOM 652 C CA . ALA A 1 85 ? 17.674 -4.155 15.162 1.00 55.25 85 ALA A CA 1
ATOM 653 C C . ALA A 1 85 ? 17.595 -3.044 14.101 1.00 55.25 85 ALA A C 1
ATOM 655 O O . ALA A 1 85 ? 17.000 -3.263 13.038 1.00 55.25 85 ALA A O 1
ATOM 656 N N . PRO A 1 86 ? 18.222 -1.873 14.340 1.00 52.19 86 PRO A N 1
ATOM 657 C CA . PRO A 1 86 ? 18.329 -0.810 13.352 1.00 52.19 86 PRO A CA 1
ATOM 658 C C . PRO A 1 86 ? 19.301 -1.252 12.254 1.00 52.19 86 PRO A C 1
ATOM 660 O O . PRO A 1 86 ? 20.457 -0.842 12.213 1.00 52.19 86 PRO A O 1
ATOM 663 N N . SER A 1 87 ? 18.847 -2.120 11.350 1.00 50.31 87 SER A N 1
ATOM 664 C CA . SER A 1 87 ? 19.516 -2.270 10.065 1.00 50.31 87 SER A CA 1
ATOM 665 C C . SER A 1 87 ? 19.482 -0.893 9.393 1.00 50.31 87 SER A C 1
ATOM 667 O O . SER A 1 87 ? 18.397 -0.309 9.304 1.00 50.31 87 SER A O 1
ATOM 669 N N . PRO A 1 88 ? 20.615 -0.334 8.933 1.00 54.50 88 PRO A N 1
ATOM 670 C CA . PRO A 1 88 ? 20.662 1.020 8.376 1.00 54.50 88 PRO A CA 1
ATOM 671 C C . PRO A 1 88 ? 19.718 1.202 7.174 1.00 54.50 88 PRO A C 1
ATOM 673 O O . PRO A 1 88 ? 19.260 2.311 6.916 1.00 54.50 88 PRO A O 1
ATOM 676 N N . ALA A 1 89 ? 19.356 0.110 6.488 1.00 54.28 89 ALA A N 1
ATOM 677 C CA . ALA A 1 89 ? 18.381 0.108 5.399 1.00 54.28 89 ALA A CA 1
ATOM 678 C C . ALA A 1 89 ? 16.909 0.150 5.874 1.00 54.28 89 ALA A C 1
ATOM 680 O O . ALA A 1 89 ? 16.052 0.683 5.170 1.00 54.28 89 ALA A O 1
ATOM 681 N N . GLY A 1 90 ? 16.601 -0.393 7.060 1.00 55.81 90 GLY A N 1
ATOM 682 C CA . GLY A 1 90 ? 15.247 -0.461 7.632 1.00 55.81 90 GLY A CA 1
ATOM 683 C C . GLY A 1 90 ? 14.937 0.626 8.668 1.00 55.81 90 GLY A C 1
ATOM 684 O O . GLY A 1 90 ? 13.773 0.983 8.857 1.00 55.81 90 GLY A O 1
ATOM 685 N N . ALA A 1 91 ? 15.969 1.196 9.300 1.00 63.84 91 ALA A N 1
ATOM 686 C CA . ALA A 1 91 ? 15.836 2.210 10.338 1.00 63.84 91 ALA A CA 1
ATOM 687 C C . ALA A 1 91 ? 15.101 3.459 9.814 1.00 63.84 91 ALA A C 1
ATOM 689 O O . ALA A 1 91 ? 15.467 4.067 8.798 1.00 63.84 91 ALA A O 1
ATOM 690 N N . GLY A 1 92 ? 14.016 3.820 10.498 1.00 80.00 92 GLY A N 1
ATOM 691 C CA . GLY A 1 92 ? 13.193 4.987 10.187 1.00 80.00 92 GLY A CA 1
ATOM 692 C C . GLY A 1 92 ? 12.337 4.868 8.923 1.00 80.00 92 GLY A C 1
ATOM 693 O O . GLY A 1 92 ? 11.845 5.886 8.446 1.00 80.00 92 GLY A O 1
ATOM 694 N N . PHE A 1 93 ? 12.156 3.675 8.332 1.00 87.62 93 PHE A N 1
ATOM 695 C CA . PHE A 1 93 ? 11.216 3.536 7.208 1.00 87.62 93 PHE A CA 1
ATOM 696 C C . PHE A 1 93 ? 9.778 3.830 7.644 1.00 87.62 93 PHE A C 1
ATOM 698 O O . PHE A 1 93 ? 9.089 4.572 6.952 1.00 87.62 93 PHE A O 1
ATOM 705 N N . ILE A 1 94 ? 9.359 3.305 8.801 1.00 90.00 94 ILE A N 1
ATOM 706 C CA . ILE A 1 94 ? 8.041 3.591 9.387 1.00 90.00 94 ILE A CA 1
ATOM 707 C C . ILE A 1 94 ? 7.888 5.095 9.645 1.00 90.00 94 ILE A C 1
ATOM 709 O O . ILE A 1 94 ? 6.881 5.670 9.240 1.00 90.00 94 ILE A O 1
ATOM 713 N N . ASP A 1 95 ? 8.906 5.745 10.217 1.00 90.25 95 ASP A N 1
ATOM 714 C CA . ASP A 1 95 ? 8.876 7.188 10.490 1.00 90.25 95 ASP A CA 1
ATOM 715 C C . ASP A 1 95 ? 8.722 7.992 9.193 1.00 90.25 95 ASP A C 1
ATOM 717 O O . ASP A 1 95 ? 7.749 8.729 9.027 1.00 90.25 95 ASP A O 1
ATOM 721 N N . ARG A 1 96 ? 9.587 7.743 8.199 1.00 91.25 96 ARG A N 1
ATOM 722 C CA . ARG A 1 96 ? 9.504 8.380 6.872 1.00 91.25 96 ARG A CA 1
ATOM 723 C C . ARG A 1 96 ? 8.167 8.117 6.183 1.00 91.25 96 ARG A C 1
ATOM 725 O O . ARG A 1 96 ? 7.660 8.985 5.476 1.00 91.25 96 ARG A O 1
ATOM 732 N N . PHE A 1 97 ? 7.594 6.931 6.366 1.00 93.12 97 PHE A N 1
ATOM 733 C CA . PHE A 1 97 ? 6.281 6.577 5.839 1.00 93.12 97 PHE A CA 1
ATOM 734 C C . PHE A 1 97 ? 5.172 7.417 6.475 1.00 93.12 97 PHE A C 1
ATOM 736 O O . PHE A 1 97 ? 4.336 7.955 5.750 1.00 93.12 97 PHE A O 1
ATOM 743 N N . THR A 1 98 ? 5.202 7.598 7.798 1.00 93.00 98 THR A N 1
ATOM 744 C CA . THR A 1 98 ? 4.249 8.459 8.517 1.00 93.00 98 THR A CA 1
ATOM 745 C C . THR A 1 98 ? 4.448 9.953 8.268 1.00 93.00 98 THR A C 1
ATOM 747 O O . THR A 1 98 ? 3.478 10.700 8.328 1.00 93.00 98 THR A O 1
ATOM 750 N N . GLU A 1 99 ? 5.669 10.392 7.958 1.00 92.31 99 GLU A N 1
ATOM 751 C CA . GLU A 1 99 ? 5.965 11.781 7.582 1.00 92.31 99 GLU A CA 1
ATOM 752 C C . GLU A 1 99 ? 5.544 12.095 6.139 1.00 92.31 99 GLU A C 1
ATOM 754 O O . GLU A 1 99 ? 5.103 13.203 5.842 1.00 92.31 99 GLU A O 1
ATOM 759 N N . THR A 1 100 ? 5.685 11.126 5.228 1.00 93.31 100 THR A N 1
ATOM 760 C CA . THR A 1 100 ? 5.409 11.321 3.794 1.00 93.31 100 THR A CA 1
ATOM 761 C C . THR A 1 100 ? 3.924 11.202 3.466 1.00 93.31 100 THR A C 1
ATOM 763 O O . THR A 1 100 ? 3.425 11.900 2.582 1.00 93.31 100 THR A O 1
ATOM 766 N N . LEU A 1 101 ? 3.219 10.277 4.121 1.00 93.94 101 LEU A N 1
ATOM 767 C CA . LEU A 1 101 ? 1.827 9.970 3.813 1.00 93.94 101 LEU A CA 1
ATOM 768 C C . LEU A 1 101 ? 0.890 10.555 4.862 1.00 93.94 101 LEU A C 1
ATOM 770 O O . LEU A 1 101 ? 1.207 10.555 6.050 1.00 93.94 101 LEU A O 1
ATOM 774 N N . PRO A 1 102 ? -0.305 11.001 4.447 1.00 93.19 102 PRO A N 1
ATOM 775 C CA . PRO A 1 102 ? -1.267 11.534 5.389 1.00 93.19 102 PRO A CA 1
ATOM 776 C C . PRO A 1 102 ? -1.746 10.431 6.357 1.00 93.19 102 PRO A C 1
ATOM 778 O O . PRO A 1 102 ? -1.774 9.248 5.984 1.00 93.19 102 PRO A O 1
ATOM 781 N N . PRO A 1 103 ? -2.149 10.782 7.593 1.00 90.44 103 PRO A N 1
ATOM 782 C CA . PRO A 1 103 ? -2.546 9.810 8.613 1.00 90.44 103 PRO A CA 1
ATOM 783 C C . PRO A 1 103 ? -3.648 8.846 8.162 1.00 90.44 103 PRO A C 1
ATOM 785 O O . PRO A 1 103 ? -3.650 7.685 8.566 1.00 90.44 103 PRO A O 1
ATOM 788 N N . GLU A 1 104 ? -4.557 9.302 7.299 1.00 89.69 104 GLU A N 1
ATOM 789 C CA . GLU A 1 104 ? -5.667 8.519 6.748 1.00 89.69 104 GLU A CA 1
ATOM 790 C C . GLU A 1 104 ? -5.197 7.383 5.828 1.00 89.69 104 GLU A C 1
ATOM 792 O O . GLU A 1 104 ? -5.935 6.426 5.610 1.00 89.69 104 GLU A O 1
ATOM 797 N N . VAL A 1 105 ? -3.974 7.471 5.300 1.00 90.44 105 VAL A N 1
ATOM 798 C CA . VAL A 1 105 ? -3.308 6.407 4.535 1.00 90.44 105 VAL A CA 1
ATOM 799 C C . VAL A 1 105 ? -2.368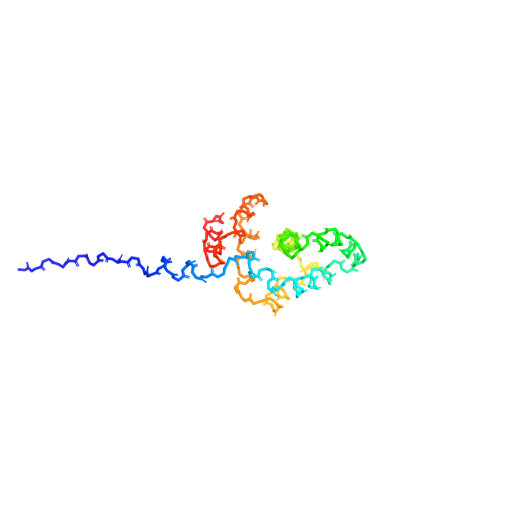 5.621 5.441 1.00 90.44 105 VAL A C 1
ATOM 801 O O . VAL A 1 105 ? -2.383 4.391 5.436 1.00 90.44 105 VAL A O 1
ATOM 804 N N . ALA A 1 106 ? -1.557 6.323 6.235 1.00 92.50 106 ALA A N 1
ATOM 805 C CA . ALA A 1 106 ? -0.476 5.702 6.985 1.00 92.50 106 ALA A CA 1
ATOM 806 C C . ALA A 1 106 ? -0.983 4.752 8.082 1.00 92.50 106 ALA A C 1
ATOM 808 O O . ALA A 1 106 ? -0.507 3.623 8.196 1.00 92.50 106 ALA A O 1
ATOM 809 N N . ARG A 1 107 ? -1.982 5.180 8.864 1.00 91.56 107 ARG A N 1
ATOM 810 C CA . ARG A 1 107 ? -2.518 4.402 9.991 1.00 91.56 107 ARG A CA 1
ATOM 811 C C . ARG A 1 107 ? -3.138 3.062 9.586 1.00 91.56 107 ARG A C 1
ATOM 813 O O . ARG A 1 107 ? -2.731 2.057 10.166 1.00 91.56 107 ARG A O 1
ATOM 820 N N . PRO A 1 108 ? -4.059 2.983 8.604 1.00 89.81 108 PRO A N 1
ATOM 821 C CA . PRO A 1 108 ? -4.621 1.696 8.201 1.00 89.81 108 PRO A CA 1
ATOM 822 C C . PRO A 1 108 ? -3.565 0.750 7.623 1.00 89.81 108 PRO A C 1
ATOM 824 O O . PRO A 1 108 ? -3.622 -0.445 7.891 1.00 89.81 108 PRO A O 1
ATOM 827 N N . LEU A 1 109 ? -2.573 1.260 6.887 1.00 92.25 109 LEU A N 1
ATOM 828 C CA . LEU A 1 109 ? -1.482 0.433 6.358 1.00 92.25 109 LEU A CA 1
ATOM 829 C C . LEU A 1 109 ? -0.591 -0.131 7.466 1.00 92.25 109 LEU A C 1
ATOM 831 O O . LEU A 1 109 ? -0.243 -1.307 7.419 1.00 92.25 109 LEU A O 1
ATOM 835 N N . LEU A 1 110 ? -0.276 0.671 8.484 1.00 92.12 110 LEU A N 1
ATOM 836 C CA . LEU A 1 110 ? 0.468 0.211 9.658 1.00 92.12 110 LEU A CA 1
ATOM 837 C C . LEU A 1 110 ? -0.330 -0.801 10.486 1.00 92.12 110 LEU A C 1
ATOM 839 O O . LEU A 1 110 ? 0.228 -1.800 10.929 1.00 92.12 110 LEU A O 1
ATOM 843 N N . ALA A 1 111 ? -1.634 -0.578 10.666 1.00 90.62 111 ALA A N 1
ATOM 844 C CA . ALA A 1 111 ? -2.507 -1.523 11.357 1.00 90.62 111 ALA A CA 1
ATOM 845 C C . ALA A 1 111 ? -2.574 -2.871 10.618 1.00 90.62 111 ALA A C 1
ATOM 847 O O . ALA A 1 111 ? -2.443 -3.921 11.240 1.00 90.62 111 ALA A O 1
ATOM 848 N N . LEU A 1 112 ? -2.702 -2.852 9.287 1.00 91.00 112 LEU A N 1
ATOM 849 C CA . LEU A 1 112 ? -2.679 -4.058 8.452 1.00 91.00 112 LEU A CA 1
ATOM 850 C C . LEU A 1 112 ? -1.308 -4.747 8.459 1.00 91.00 112 LEU A C 1
ATOM 852 O O . LEU A 1 112 ? -1.234 -5.977 8.486 1.00 91.00 112 LEU A O 1
ATOM 856 N N . ALA A 1 113 ? -0.217 -3.979 8.472 1.00 91.06 113 ALA A N 1
ATOM 857 C CA . ALA A 1 113 ? 1.131 -4.530 8.564 1.00 91.06 113 ALA A CA 1
ATOM 858 C C . ALA A 1 113 ? 1.346 -5.286 9.883 1.00 91.06 113 ALA A C 1
ATOM 860 O O . ALA A 1 113 ? 1.929 -6.363 9.865 1.00 91.06 113 ALA A O 1
ATOM 861 N N . ARG A 1 114 ? 0.815 -4.761 10.992 1.00 90.31 114 ARG A N 1
ATOM 862 C CA . ARG A 1 114 ? 0.912 -5.354 12.338 1.00 90.31 114 ARG A CA 1
ATOM 863 C C . ARG A 1 114 ? -0.115 -6.447 12.624 1.00 90.31 114 ARG A C 1
ATOM 865 O O . ARG A 1 114 ? 0.015 -7.169 13.608 1.00 90.31 114 ARG A O 1
ATOM 872 N N . SER A 1 115 ? -1.155 -6.545 11.801 1.00 88.69 115 SER A N 1
ATOM 873 C CA . SER A 1 115 ? -2.169 -7.588 11.934 1.00 88.69 115 SER A CA 1
ATOM 874 C C . SER A 1 115 ? -1.603 -8.973 11.614 1.00 88.69 115 SER A C 1
ATOM 876 O O . SER A 1 115 ? -0.650 -9.108 10.845 1.00 88.69 115 SER A O 1
ATOM 878 N N . ARG A 1 116 ? -2.246 -10.021 12.139 1.00 85.44 116 ARG A N 1
ATOM 879 C CA . ARG A 1 116 ? -1.924 -11.420 11.800 1.00 85.44 116 ARG A CA 1
ATOM 880 C C . ARG A 1 116 ? -2.501 -11.878 10.460 1.00 85.44 116 ARG A C 1
ATOM 882 O O . ARG A 1 116 ? -2.339 -13.040 10.102 1.00 85.44 116 ARG A O 1
ATOM 889 N N . LEU A 1 117 ? -3.187 -10.983 9.755 1.00 86.62 117 LEU A N 1
ATOM 890 C CA . LEU A 1 117 ? -3.841 -11.281 8.492 1.00 86.62 117 LEU A CA 1
ATOM 891 C C . LEU A 1 117 ? -2.807 -11.593 7.412 1.00 86.62 117 LEU A C 1
ATOM 893 O O . LEU A 1 117 ? -1.780 -10.916 7.294 1.00 86.62 117 LEU A O 1
ATOM 897 N N . ASP A 1 118 ? -3.096 -12.5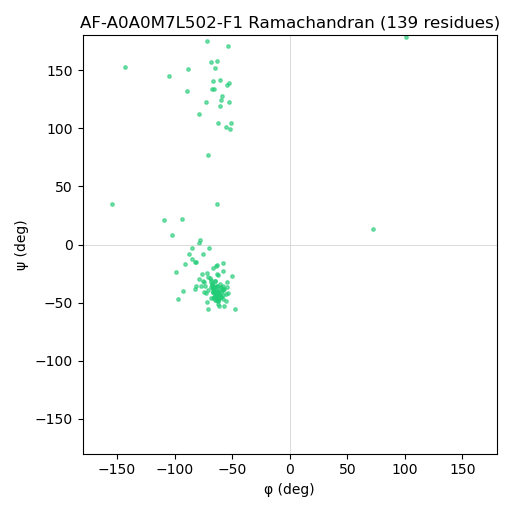64 6.561 1.00 86.19 118 ASP A N 1
ATOM 898 C CA . ASP A 1 118 ? -2.278 -12.812 5.385 1.00 86.19 118 ASP A CA 1
ATOM 899 C C . ASP A 1 118 ? -2.464 -11.712 4.315 1.00 86.19 118 ASP A C 1
ATOM 901 O O . ASP A 1 118 ? -3.236 -10.756 4.458 1.00 86.19 118 ASP A O 1
ATOM 905 N N . ALA A 1 119 ? -1.680 -11.787 3.236 1.00 78.56 119 ALA A N 1
ATOM 906 C CA . ALA A 1 119 ? -1.724 -10.786 2.170 1.00 78.56 119 ALA A CA 1
ATOM 907 C C . ALA A 1 119 ? -3.068 -10.763 1.413 1.00 78.56 119 ALA A C 1
ATOM 909 O O . ALA A 1 119 ? -3.489 -9.698 0.953 1.00 78.56 119 ALA A O 1
ATOM 910 N N . ALA A 1 120 ? -3.744 -11.908 1.284 1.00 83.19 120 ALA A N 1
ATOM 911 C CA . ALA A 1 120 ? -5.028 -12.013 0.599 1.00 83.19 120 ALA A CA 1
ATOM 912 C C . ALA A 1 120 ? -6.158 -11.423 1.454 1.00 83.19 120 ALA A C 1
ATOM 914 O O . ALA A 1 120 ? -6.994 -10.676 0.943 1.00 83.19 120 ALA A O 1
ATOM 915 N N . GLU A 1 121 ? -6.140 -11.676 2.760 1.00 85.62 121 GLU A N 1
ATOM 916 C CA . GLU A 1 121 ? -7.075 -11.095 3.725 1.00 85.62 121 GLU A CA 1
ATOM 917 C C . GLU A 1 121 ? -6.925 -9.573 3.798 1.00 85.62 121 GLU A C 1
ATOM 919 O O . GLU A 1 121 ? -7.910 -8.834 3.773 1.00 85.62 121 GLU A O 1
ATOM 924 N N . CYS A 1 122 ? -5.685 -9.086 3.795 1.00 85.44 122 CYS A N 1
ATOM 925 C CA . CYS A 1 122 ? -5.368 -7.663 3.756 1.00 85.44 122 CYS A CA 1
ATOM 926 C C . CYS A 1 122 ? -5.927 -6.962 2.499 1.00 85.44 122 CYS A C 1
ATOM 928 O O . CYS A 1 122 ? -6.454 -5.850 2.593 1.00 85.44 122 CYS A O 1
ATOM 930 N N . ALA A 1 123 ? -5.925 -7.623 1.336 1.00 85.88 123 ALA A N 1
ATOM 931 C CA . ALA A 1 123 ? -6.484 -7.062 0.102 1.00 85.88 123 ALA A CA 1
ATOM 932 C C . ALA A 1 123 ? -7.997 -6.766 0.194 1.00 85.88 123 ALA A C 1
ATOM 934 O O . ALA A 1 123 ? -8.478 -5.834 -0.456 1.00 85.88 123 ALA A O 1
ATOM 935 N N . LEU A 1 124 ? -8.744 -7.479 1.049 1.00 86.62 124 LEU A N 1
ATOM 936 C CA . LEU A 1 124 ? -10.174 -7.224 1.288 1.00 86.62 124 LEU A CA 1
ATOM 937 C C . LEU A 1 124 ? -10.436 -5.850 1.923 1.00 86.62 124 LEU A C 1
ATOM 939 O O . LEU A 1 124 ? -11.556 -5.339 1.857 1.00 86.62 124 LEU A O 1
ATOM 943 N N . TYR A 1 125 ? -9.416 -5.230 2.518 1.00 85.50 125 TYR A N 1
ATOM 944 C CA . TYR A 1 125 ? -9.523 -3.918 3.150 1.00 85.50 125 TYR A CA 1
ATOM 945 C C . TYR A 1 125 ? -9.363 -2.751 2.177 1.00 85.50 125 TYR A C 1
ATOM 947 O O . TYR A 1 125 ? -9.727 -1.628 2.523 1.00 85.50 125 TYR A O 1
ATOM 955 N N . LEU A 1 126 ? -8.906 -2.996 0.943 1.00 85.19 126 LEU A N 1
ATOM 956 C CA . LEU A 1 126 ? -8.779 -1.953 -0.080 1.00 85.19 126 LEU A CA 1
ATOM 957 C C . LEU A 1 126 ? -10.122 -1.289 -0.406 1.00 85.19 126 LEU A C 1
ATOM 959 O O . LEU A 1 126 ? -10.179 -0.078 -0.607 1.00 85.19 126 LEU A O 1
ATOM 963 N N . CYS A 1 127 ? -11.212 -2.060 -0.410 1.00 85.69 127 CYS A N 1
ATOM 964 C CA . CYS A 1 127 ? -12.556 -1.546 -0.674 1.00 85.69 127 CYS A CA 1
ATOM 965 C C . CYS A 1 127 ? -13.254 -0.979 0.573 1.00 85.69 127 CYS A C 1
ATOM 967 O O . CYS A 1 127 ? -14.373 -0.476 0.472 1.00 85.69 127 CYS A O 1
ATOM 969 N N . LYS A 1 128 ? -12.630 -1.062 1.756 1.00 83.75 128 LYS A N 1
ATOM 970 C CA . LYS A 1 128 ? -13.212 -0.565 3.007 1.00 83.75 128 LYS A CA 1
ATOM 971 C C . LYS A 1 128 ? -12.863 0.911 3.218 1.00 83.75 128 LYS A C 1
ATOM 973 O O . LYS A 1 128 ? -11.791 1.354 2.796 1.00 83.75 128 LYS A O 1
ATOM 978 N N . PRO A 1 129 ? -13.724 1.675 3.914 1.00 85.19 129 PRO A N 1
ATOM 979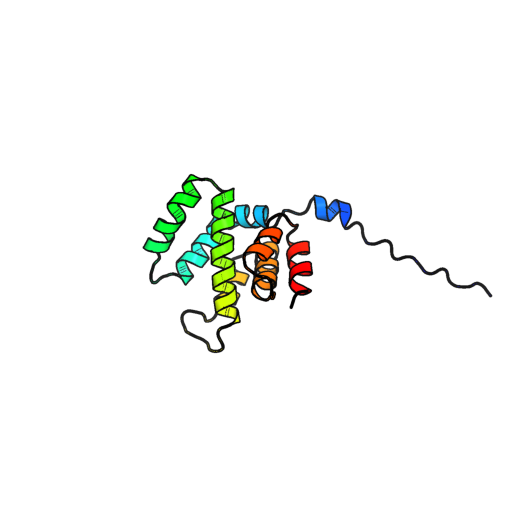 C CA . PRO A 1 129 ? -13.350 2.992 4.412 1.00 85.19 129 PRO A CA 1
ATOM 980 C C . PRO A 1 129 ? -12.075 2.898 5.252 1.00 85.19 129 PRO A C 1
ATOM 982 O O . PRO A 1 129 ? -11.949 2.001 6.087 1.00 85.19 129 PRO A O 1
ATOM 985 N N . ALA A 1 130 ? -11.148 3.835 5.070 1.00 78.00 130 ALA A N 1
ATOM 986 C CA . ALA A 1 130 ? -9.819 3.768 5.683 1.00 78.00 130 ALA A CA 1
ATOM 987 C C . ALA A 1 130 ? -9.846 3.620 7.218 1.00 78.00 130 ALA A C 1
ATOM 989 O O . ALA A 1 130 ? -9.160 2.766 7.775 1.00 78.00 130 ALA A O 1
ATOM 990 N N . ARG A 1 131 ? -10.725 4.364 7.904 1.00 77.00 131 ARG A N 1
ATOM 991 C CA . ARG A 1 131 ? -10.934 4.226 9.358 1.00 77.00 131 ARG A CA 1
ATOM 992 C C . ARG A 1 131 ? -11.466 2.855 9.774 1.00 77.00 131 ARG A C 1
ATOM 994 O O . ARG A 1 131 ? -11.118 2.360 10.840 1.00 77.00 131 ARG A O 1
ATOM 1001 N N . ALA A 1 132 ? -12.326 2.253 8.953 1.00 75.19 132 ALA A N 1
ATOM 1002 C CA . ALA A 1 132 ? -12.840 0.916 9.221 1.00 75.19 132 ALA A CA 1
ATOM 1003 C C . ALA A 1 132 ? -11.739 -0.130 9.028 1.00 75.19 132 ALA A C 1
ATOM 1005 O O . ALA A 1 132 ? -11.643 -1.052 9.830 1.00 75.19 132 ALA A O 1
ATOM 1006 N N . ALA A 1 133 ? -10.883 0.037 8.015 1.00 75.38 133 ALA A N 1
ATOM 1007 C CA . ALA A 1 133 ? -9.728 -0.830 7.813 1.00 75.38 133 ALA A CA 1
ATOM 1008 C C . ALA A 1 133 ? -8.749 -0.778 8.994 1.00 75.38 133 ALA A C 1
ATOM 1010 O O . ALA A 1 133 ? -8.367 -1.829 9.497 1.00 75.38 133 ALA A O 1
ATOM 1011 N N . GLU A 1 134 ? -8.422 0.419 9.490 1.00 79.12 134 GLU A N 1
ATOM 1012 C CA . GLU A 1 134 ? -7.587 0.604 10.686 1.00 79.12 134 GLU A CA 1
ATOM 1013 C C . GLU A 1 134 ? -8.181 -0.105 11.914 1.00 79.12 134 GLU A C 1
ATOM 1015 O O . GLU A 1 134 ? -7.513 -0.920 12.550 1.00 79.12 134 GLU A O 1
ATOM 1020 N N . TRP A 1 135 ? -9.453 0.165 12.229 1.00 78.38 135 TRP A N 1
ATOM 1021 C CA . TRP A 1 135 ? -10.112 -0.389 13.416 1.00 78.38 135 TRP A CA 1
ATOM 1022 C C . TRP A 1 135 ? -10.284 -1.912 13.360 1.00 78.38 135 TRP A C 1
ATOM 1024 O O . TRP A 1 135 ? -10.135 -2.599 14.370 1.00 78.38 135 TRP A O 1
ATOM 1034 N N . LEU A 1 136 ? -10.608 -2.457 12.187 1.00 74.81 136 LEU A N 1
ATOM 1035 C CA . LEU A 1 136 ? -10.784 -3.897 11.999 1.00 74.81 136 LEU A CA 1
ATOM 1036 C C . LEU A 1 136 ? -9.443 -4.636 12.027 1.00 74.81 136 LEU A C 1
ATOM 1038 O O . LEU A 1 136 ? -9.352 -5.675 12.671 1.00 74.81 136 LEU A O 1
ATOM 1042 N N . ALA A 1 137 ? -8.399 -4.094 11.393 1.00 71.81 137 ALA A N 1
ATOM 1043 C CA . ALA A 1 137 ? -7.062 -4.680 11.454 1.00 71.81 137 ALA A CA 1
ATOM 1044 C C . ALA A 1 137 ? -6.513 -4.669 12.892 1.00 71.81 137 ALA A C 1
ATOM 1046 O O . ALA A 1 137 ? -5.957 -5.667 13.349 1.00 71.81 137 ALA A O 1
ATOM 1047 N N . GLY A 1 138 ? -6.761 -3.594 13.649 1.00 70.12 138 GLY A N 1
ATOM 1048 C CA . GLY A 1 138 ? -6.361 -3.484 15.055 1.00 70.12 138 GLY A CA 1
ATOM 1049 C C . GLY A 1 138 ? -7.016 -4.495 16.007 1.00 70.12 138 GLY A C 1
ATOM 1050 O O . GLY A 1 138 ? -6.498 -4.713 17.095 1.00 70.12 138 GLY A O 1
ATOM 1051 N N . GLN A 1 139 ? -8.119 -5.141 15.616 1.00 72.75 139 GLN A N 1
ATOM 1052 C CA . GLN A 1 139 ? -8.765 -6.203 16.406 1.00 72.75 139 GLN A CA 1
ATOM 1053 C C . GLN A 1 139 ? -8.200 -7.603 16.142 1.00 72.75 139 GLN A C 1
ATOM 1055 O O . GLN A 1 139 ? -8.570 -8.548 16.831 1.00 72.75 139 GLN A O 1
ATOM 1060 N N . THR A 1 140 ? -7.335 -7.745 15.137 1.00 60.06 140 THR A N 1
ATOM 1061 C CA . THR A 1 140 ? -6.771 -9.037 14.705 1.00 60.06 140 THR A CA 1
ATOM 1062 C C . THR A 1 140 ? -5.330 -9.264 15.189 1.00 60.06 140 THR A C 1
ATOM 1064 O O . THR A 1 140 ? -4.684 -10.222 14.761 1.00 60.06 140 THR A O 1
ATOM 1067 N N . GLY A 1 141 ? -4.821 -8.377 16.056 1.00 53.69 141 GLY A N 1
ATOM 1068 C CA . GLY A 1 141 ? -3.478 -8.420 16.658 1.00 53.69 141 GLY A CA 1
ATOM 1069 C C . GLY A 1 141 ? -3.413 -9.225 17.950 1.00 53.69 141 GLY A C 1
ATOM 1070 O O . GLY A 1 141 ? -4.304 -9.020 18.800 1.00 53.69 141 GLY A O 1
#

Foldseek 3Di:
DDDDDPPPPPPPPCPPVQVVFDALLRLLLVCVVLLLVLLLVLVVVPNVVSVVVLVVQVVVHSRSSSLVSLLSLLVLLLVLVPDPDPPVSSPCSLVVLPVSGDCLNSQLSNLQSPAPDDPVRLSVRRRGRSVVSNVVSVVRD

Mean predicted aligned error: 9.42 Å

Solvent-accessible surface area (backbone atoms only — not comparable to full-atom values): 7932 Å² total; per-residue (Å²): 136,85,81,82,78,79,76,75,77,69,75,70,74,59,72,61,57,52,71,69,42,61,27,34,46,55,50,38,44,77,42,34,64,66,48,50,52,51,52,36,60,70,42,57,97,37,42,70,55,48,53,61,67,43,46,72,30,53,76,69,32,65,67,56,28,27,56,50,51,46,56,53,50,39,52,54,47,32,54,48,72,67,48,94,60,78,45,85,82,47,53,59,49,67,56,52,46,54,73,72,37,58,67,74,55,34,48,26,50,53,26,46,32,65,19,74,60,54,76,72,63,51,57,67,37,36,78,29,30,23,70,57,32,22,58,56,25,60,71,53,96

Sequence (141 aa):
MPTPSLYRRRPPDVSREALAAPSLHDLLRRHAEPLAQLLRRRLADGAAGFDAAAAPWRERGPGPFSSWLYGIALGLLREADASPAPSPAGAGFIDRFTETLPPEVARPLLALARSRLDAAECALYLCKPARAAEWLAGQTG

pLDDT: mean 80.2, std 16.39, range [44.91, 95.75]

Secondary structure (DSSP, 8-state):
-PPPP----PPPSHHHHHHHSPBHHHHHHHTHHHHHHHHHHHTGGGHHHHHHHHHHHHHT-HHHHHHHHHHHHHHHHHHHHH-SS--TTTTTHHHHHHHHS-HHHHHHHHHHHHSS--HHHHHTTTTSBHHHHHHHHTT--